Protein AF-A0A2S9FLX2-F1 (afdb_monomer_lite)

Sequence (150 aa):
NDPAHLLLHIATAIVRLTDVDDDLLRYLAGPGRDPLTHLLPAVAQLLDTCGPLVLVIDDVHKLSEPVAVGTLLALLEAAPAPTTLALLGRFVLPLELARRRLVGTVVELGPDALRLSAEEAAAALELVSGHRDESTRAAVIDLCEGWAAG

Structure (mmCIF, N/CA/C/O backbone):
data_AF-A0A2S9FLX2-F1
#
_entry.id   AF-A0A2S9FLX2-F1
#
loop_
_atom_site.group_PDB
_atom_site.id
_atom_site.type_symbol
_atom_site.label_atom_id
_atom_site.label_alt_id
_atom_site.label_comp_id
_atom_site.label_asym_id
_atom_site.label_entity_id
_atom_site.label_seq_id
_atom_site.pdbx_PDB_ins_code
_atom_site.Cartn_x
_atom_site.Cartn_y
_atom_site.Cartn_z
_atom_site.occupancy
_atom_site.B_iso_or_equiv
_atom_site.auth_seq_id
_atom_site.auth_comp_id
_atom_site.auth_asym_id
_atom_site.auth_atom_id
_atom_site.pdbx_PDB_model_num
ATOM 1 N N . ASN A 1 1 ? 14.982 -3.330 -0.273 1.00 88.69 1 ASN A N 1
ATOM 2 C CA . ASN A 1 1 ? 16.222 -2.542 -0.444 1.00 88.69 1 ASN A CA 1
ATOM 3 C C . ASN A 1 1 ? 16.901 -2.758 -1.779 1.00 88.69 1 ASN A C 1
ATOM 5 O O . ASN A 1 1 ? 17.508 -1.818 -2.260 1.00 88.69 1 ASN A O 1
ATOM 9 N N . ASP A 1 2 ? 16.769 -3.923 -2.410 1.00 92.44 2 ASP A N 1
ATOM 10 C CA . ASP A 1 2 ? 17.145 -4.072 -3.816 1.00 92.44 2 ASP A CA 1
ATOM 11 C C . ASP A 1 2 ? 15.941 -3.713 -4.727 1.00 92.44 2 ASP A C 1
ATOM 13 O O . ASP A 1 2 ? 14.837 -4.223 -4.489 1.00 92.44 2 ASP A O 1
ATOM 17 N N . PRO A 1 3 ? 16.106 -2.816 -5.718 1.00 92.50 3 PRO A N 1
ATOM 18 C CA . PRO A 1 3 ? 15.031 -2.388 -6.617 1.00 92.50 3 PRO A CA 1
ATOM 19 C C . PRO A 1 3 ? 14.535 -3.498 -7.559 1.00 92.50 3 PRO A C 1
ATOM 21 O O . PRO A 1 3 ? 13.335 -3.569 -7.830 1.00 92.50 3 PRO A O 1
ATOM 24 N N . ALA A 1 4 ? 15.414 -4.390 -8.027 1.00 92.75 4 ALA A N 1
ATOM 25 C CA . ALA A 1 4 ? 15.023 -5.521 -8.863 1.00 92.75 4 ALA A CA 1
ATOM 26 C C . ALA A 1 4 ? 14.188 -6.518 -8.058 1.00 92.75 4 ALA A C 1
ATOM 28 O O . ALA A 1 4 ? 13.123 -6.941 -8.507 1.00 92.75 4 ALA A O 1
ATOM 29 N N . HIS A 1 5 ? 14.622 -6.839 -6.836 1.00 92.62 5 HIS A N 1
ATOM 30 C CA . HIS A 1 5 ? 13.864 -7.721 -5.946 1.00 92.62 5 HIS A CA 1
ATOM 31 C C . HIS A 1 5 ? 12.483 -7.158 -5.610 1.00 92.62 5 HIS A C 1
ATOM 33 O O . HIS A 1 5 ? 11.526 -7.930 -5.558 1.00 92.62 5 HIS A O 1
ATOM 39 N N . LEU A 1 6 ? 12.372 -5.843 -5.387 1.00 93.62 6 LEU A N 1
ATOM 40 C CA . LEU A 1 6 ? 11.089 -5.183 -5.136 1.00 93.62 6 LEU A CA 1
ATOM 41 C C . LEU A 1 6 ? 10.126 -5.387 -6.314 1.00 93.62 6 LEU A C 1
ATOM 43 O O . LEU A 1 6 ? 9.016 -5.883 -6.124 1.00 93.62 6 LEU A O 1
ATOM 47 N N . LEU A 1 7 ? 10.561 -5.051 -7.531 1.00 94.69 7 LEU A N 1
ATOM 48 C CA . LEU A 1 7 ? 9.725 -5.162 -8.729 1.00 94.69 7 LEU A CA 1
ATOM 49 C C . LEU A 1 7 ? 9.391 -6.617 -9.074 1.00 94.69 7 LEU A C 1
ATOM 51 O O . LEU A 1 7 ? 8.256 -6.906 -9.443 1.00 94.69 7 LEU A O 1
ATOM 55 N N . LEU A 1 8 ? 10.333 -7.548 -8.896 1.00 92.75 8 LEU A N 1
ATOM 56 C CA . LEU A 1 8 ? 10.090 -8.976 -9.115 1.00 92.75 8 LEU A CA 1
ATOM 57 C C . LEU A 1 8 ? 9.097 -9.564 -8.108 1.00 92.75 8 LEU A C 1
ATOM 59 O O . LEU A 1 8 ? 8.270 -10.389 -8.494 1.00 92.75 8 LEU A O 1
ATOM 63 N N . HIS A 1 9 ? 9.129 -9.135 -6.841 1.00 92.38 9 HIS A N 1
ATOM 64 C CA . HIS A 1 9 ? 8.121 -9.553 -5.859 1.00 92.38 9 HIS A CA 1
ATOM 65 C C . HIS A 1 9 ? 6.724 -9.088 -6.265 1.00 92.38 9 HIS A C 1
ATOM 67 O O . HIS A 1 9 ? 5.777 -9.872 -6.213 1.00 92.38 9 HIS A O 1
ATOM 73 N N . ILE A 1 10 ? 6.607 -7.840 -6.721 1.00 92.88 10 ILE A N 1
ATOM 74 C CA . ILE A 1 10 ? 5.340 -7.285 -7.201 1.00 92.88 10 ILE A CA 1
ATOM 75 C C . ILE A 1 10 ? 4.863 -8.043 -8.447 1.00 92.88 10 ILE A C 1
ATOM 77 O O . ILE A 1 10 ? 3.733 -8.522 -8.463 1.00 92.88 10 ILE A O 1
ATOM 81 N N . ALA A 1 11 ? 5.730 -8.244 -9.446 1.00 92.00 11 ALA A N 1
ATOM 82 C CA . ALA A 1 11 ? 5.406 -9.026 -10.641 1.00 92.00 11 ALA A CA 1
ATOM 83 C C . ALA A 1 11 ? 4.920 -10.439 -10.285 1.00 92.00 11 ALA A C 1
ATOM 85 O O . ALA A 1 11 ? 3.905 -10.897 -10.801 1.00 92.00 11 ALA A O 1
ATOM 86 N N . THR A 1 12 ? 5.609 -11.111 -9.358 1.00 90.50 12 THR A N 1
ATOM 87 C CA . THR A 1 12 ? 5.251 -12.464 -8.906 1.00 90.50 12 THR A CA 1
ATOM 88 C C . THR A 1 12 ? 3.873 -12.495 -8.249 1.00 90.50 12 THR A C 1
ATOM 90 O O . THR A 1 12 ? 3.096 -13.417 -8.492 1.00 90.50 12 THR A O 1
ATOM 93 N N . ALA A 1 13 ? 3.551 -11.494 -7.424 1.00 90.81 13 ALA A N 1
ATOM 94 C CA . ALA A 1 13 ? 2.235 -11.384 -6.801 1.00 90.81 13 ALA A CA 1
ATOM 95 C C . ALA A 1 13 ? 1.128 -11.174 -7.846 1.00 90.81 13 ALA A C 1
ATOM 97 O O . ALA A 1 13 ? 0.069 -11.785 -7.743 1.00 90.81 13 ALA A O 1
ATOM 98 N N . ILE A 1 14 ? 1.395 -10.362 -8.870 1.00 89.69 14 ILE A N 1
ATOM 99 C CA . ILE A 1 14 ? 0.444 -10.056 -9.941 1.00 89.69 14 ILE A CA 1
ATOM 100 C C . ILE A 1 14 ? 0.192 -11.266 -10.855 1.00 89.69 14 ILE A C 1
ATOM 102 O O . ILE A 1 14 ? -0.954 -11.583 -11.172 1.00 89.69 14 ILE A O 1
ATOM 106 N N . VAL A 1 15 ? 1.249 -11.973 -11.261 1.00 88.25 15 VAL A N 1
ATOM 107 C CA . VAL A 1 15 ? 1.140 -13.145 -12.148 1.00 88.25 15 VAL A CA 1
ATOM 108 C C . VAL A 1 15 ? 0.307 -14.254 -11.503 1.00 88.25 15 VAL A C 1
ATOM 110 O O . VAL A 1 15 ? -0.529 -14.862 -12.166 1.00 88.25 15 VAL A O 1
ATOM 113 N N . ARG A 1 16 ? 0.420 -14.435 -10.179 1.00 84.88 16 ARG A N 1
ATOM 114 C CA . ARG A 1 16 ? -0.425 -15.372 -9.415 1.00 84.88 16 ARG A CA 1
ATOM 115 C C . ARG A 1 16 ? -1.925 -15.066 -9.481 1.00 84.88 16 ARG A C 1
ATOM 117 O O . ARG A 1 16 ? -2.717 -15.938 -9.142 1.00 84.88 16 ARG A O 1
ATOM 124 N N . LEU A 1 17 ? -2.312 -13.852 -9.870 1.00 83.88 17 LEU A N 1
ATOM 125 C CA . LEU A 1 17 ? -3.711 -13.441 -9.997 1.00 83.88 17 LEU A CA 1
ATOM 126 C C . LEU A 1 17 ? -4.255 -13.584 -11.423 1.00 83.88 17 LEU A C 1
ATOM 128 O O . LEU A 1 17 ? -5.471 -13.583 -11.589 1.00 83.88 17 LEU A O 1
ATOM 132 N N . THR A 1 18 ? -3.394 -13.665 -12.442 1.00 72.25 18 THR A N 1
ATOM 133 C CA . THR A 1 18 ? -3.803 -13.431 -13.839 1.00 72.25 18 THR A CA 1
ATOM 134 C C . THR A 1 18 ? -3.689 -14.617 -14.783 1.00 72.25 18 THR A C 1
ATOM 136 O O . THR A 1 18 ? -3.960 -14.453 -15.968 1.00 72.25 18 THR A O 1
ATOM 139 N N . ASP A 1 19 ? -3.337 -15.807 -14.291 1.00 69.19 19 ASP A N 1
ATOM 140 C CA . ASP A 1 19 ? -3.097 -16.999 -15.132 1.00 69.19 19 ASP A CA 1
ATOM 141 C C . ASP A 1 19 ? -2.086 -16.717 -16.273 1.00 69.19 19 ASP A C 1
ATOM 143 O O . ASP A 1 19 ? -2.054 -17.388 -17.303 1.00 69.19 19 ASP A O 1
ATOM 147 N N . VAL A 1 20 ? -1.268 -15.669 -16.096 1.00 70.00 20 VAL A N 1
ATOM 148 C CA . VAL A 1 20 ? -0.209 -15.253 -17.017 1.00 70.00 20 VAL A CA 1
ATOM 149 C C . VAL A 1 20 ? 0.949 -16.234 -16.896 1.00 70.00 20 VAL A C 1
ATOM 151 O O . VAL A 1 20 ? 1.283 -16.692 -15.808 1.00 70.00 20 VAL A O 1
ATOM 154 N N . ASP A 1 21 ? 1.570 -16.534 -18.033 1.00 67.38 21 ASP A N 1
ATOM 155 C CA . ASP A 1 21 ? 2.614 -17.545 -18.153 1.00 67.38 21 ASP A CA 1
ATOM 156 C C . ASP A 1 21 ? 3.845 -17.250 -17.266 1.00 67.38 21 ASP A C 1
ATOM 158 O O . ASP A 1 21 ? 4.408 -16.146 -17.282 1.00 67.38 21 ASP A O 1
ATOM 162 N N . ASP A 1 22 ? 4.316 -18.275 -16.550 1.00 73.06 22 ASP A N 1
ATOM 163 C CA . ASP A 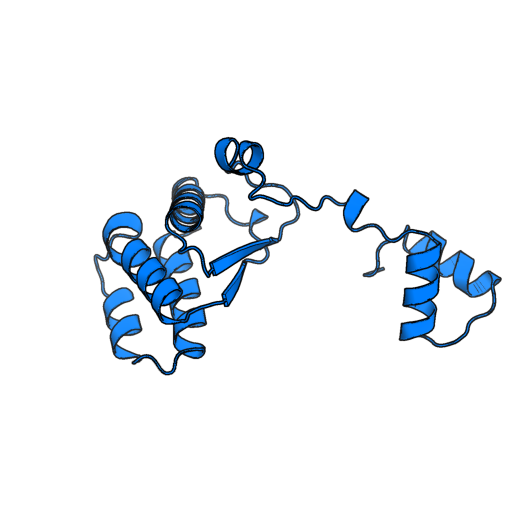1 22 ? 5.557 -18.276 -15.762 1.00 73.06 22 ASP A CA 1
ATOM 164 C C . ASP A 1 22 ? 6.798 -17.913 -16.609 1.00 73.06 22 ASP A C 1
ATOM 166 O O . ASP A 1 22 ? 7.837 -17.508 -16.069 1.00 73.06 22 ASP A O 1
ATOM 170 N N . ASP A 1 23 ? 6.710 -18.040 -17.941 1.00 78.38 23 ASP A N 1
ATOM 171 C CA . ASP A 1 23 ? 7.715 -17.562 -18.901 1.00 78.38 23 ASP A CA 1
ATOM 172 C C . ASP A 1 23 ? 8.072 -16.079 -18.704 1.00 78.38 23 ASP A C 1
ATOM 174 O O . ASP A 1 23 ? 9.255 -15.715 -18.758 1.00 78.38 23 ASP A O 1
ATOM 178 N N . LEU A 1 24 ? 7.085 -15.223 -18.418 1.00 77.81 24 LEU A N 1
ATOM 179 C CA . LEU A 1 24 ? 7.314 -13.792 -18.213 1.00 77.81 24 LEU A CA 1
ATOM 180 C C . LEU A 1 24 ? 8.155 -13.538 -16.957 1.00 77.81 24 LEU A C 1
ATOM 182 O O . LEU A 1 24 ? 9.116 -12.769 -17.000 1.00 77.81 24 LEU A O 1
ATOM 186 N N . LEU A 1 25 ? 7.847 -14.216 -15.848 1.00 80.50 25 LEU A N 1
ATOM 187 C CA . LEU A 1 25 ? 8.619 -14.079 -14.609 1.00 80.50 25 LEU A CA 1
ATOM 188 C C . LEU A 1 25 ? 10.059 -14.554 -14.793 1.00 80.50 25 LEU A C 1
ATOM 190 O O . LEU A 1 25 ? 10.988 -13.880 -14.345 1.00 80.50 25 LEU A O 1
ATOM 194 N N . ARG A 1 26 ? 10.268 -15.671 -15.501 1.00 82.56 26 ARG A N 1
ATOM 195 C CA . ARG A 1 26 ? 11.618 -16.161 -15.822 1.00 82.56 26 ARG A CA 1
ATOM 196 C C . ARG A 1 26 ? 12.392 -15.187 -16.704 1.00 82.56 26 ARG A C 1
ATOM 198 O O . ARG A 1 26 ? 13.584 -14.987 -16.479 1.00 82.56 26 ARG A O 1
ATOM 205 N N . TYR A 1 27 ? 11.729 -14.555 -17.669 1.00 81.56 27 TYR A N 1
ATOM 206 C CA . TYR A 1 27 ? 12.343 -13.521 -18.502 1.00 81.56 27 TYR A CA 1
ATOM 207 C C . TYR A 1 27 ? 12.765 -12.287 -17.687 1.00 81.56 27 TYR A C 1
ATOM 209 O O . TYR A 1 27 ? 13.875 -11.769 -17.875 1.00 81.56 27 TYR A O 1
ATOM 217 N N . LEU A 1 28 ? 11.900 -11.831 -16.776 1.00 83.06 28 LEU A N 1
ATOM 218 C CA . LEU A 1 28 ? 12.158 -10.677 -15.912 1.00 83.06 28 LEU A CA 1
ATOM 219 C C . LEU A 1 28 ? 13.246 -10.966 -14.873 1.00 83.06 28 LEU A C 1
ATOM 221 O O . LEU A 1 28 ? 14.074 -10.103 -14.604 1.00 83.06 28 LEU A O 1
ATOM 225 N N . ALA A 1 29 ? 13.304 -12.186 -14.340 1.00 84.38 29 ALA A N 1
ATOM 226 C CA . ALA A 1 29 ? 14.352 -12.615 -13.413 1.00 84.38 29 ALA A CA 1
ATOM 227 C C . ALA A 1 29 ? 15.712 -12.882 -14.096 1.00 84.38 29 ALA A C 1
ATOM 229 O O . ALA A 1 29 ? 16.682 -13.240 -13.427 1.00 84.38 29 ALA A O 1
ATOM 230 N N . GLY A 1 30 ? 15.796 -12.737 -15.424 1.00 84.19 30 GLY A N 1
ATOM 231 C CA . GLY A 1 30 ? 17.026 -12.940 -16.181 1.00 84.19 30 GLY A CA 1
ATOM 232 C C . GLY A 1 30 ? 18.148 -11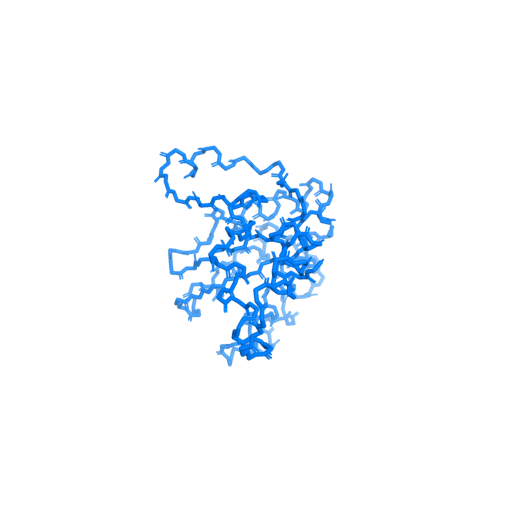.961 -15.791 1.00 84.19 30 GLY A C 1
ATOM 233 O O . GLY A 1 30 ? 17.886 -10.834 -15.368 1.00 84.19 30 GLY A O 1
ATOM 234 N N . PRO A 1 31 ? 19.4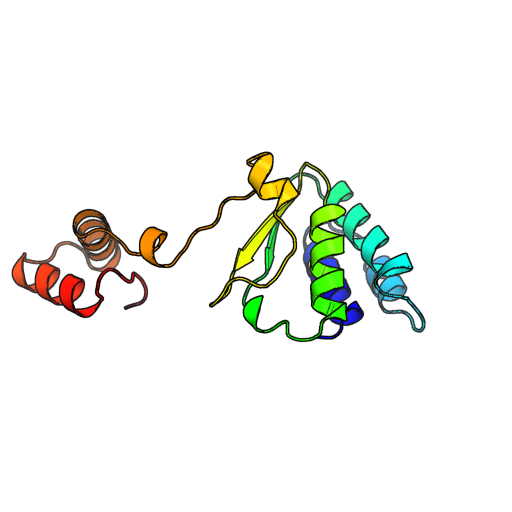23 -12.354 -15.956 1.00 81.38 31 PRO A N 1
ATOM 235 C CA . PRO A 1 31 ? 20.559 -11.504 -15.609 1.00 81.38 31 PRO A CA 1
ATOM 236 C C . PRO A 1 31 ? 20.621 -10.240 -16.479 1.00 81.38 31 PRO A C 1
ATOM 238 O O . PRO A 1 31 ? 20.280 -10.261 -17.662 1.00 81.38 31 PRO A O 1
ATOM 241 N N . GLY A 1 32 ? 21.107 -9.139 -15.897 1.00 82.38 32 GLY A N 1
ATOM 242 C CA . GLY A 1 32 ? 21.331 -7.873 -16.610 1.00 82.38 32 GLY A CA 1
ATOM 243 C C . GLY A 1 32 ? 20.071 -7.038 -16.866 1.00 82.38 32 GLY A C 1
ATOM 244 O O . GLY A 1 32 ? 20.125 -6.079 -17.635 1.00 82.38 32 GLY A O 1
ATOM 245 N N . ARG A 1 33 ? 18.937 -7.379 -16.243 1.00 83.38 33 ARG A N 1
ATOM 246 C CA . ARG A 1 33 ? 17.707 -6.582 -16.318 1.00 83.38 33 ARG A CA 1
ATOM 247 C C . ARG A 1 33 ? 17.802 -5.387 -15.382 1.00 83.38 33 ARG A C 1
ATOM 249 O O . ARG A 1 33 ? 17.751 -5.528 -14.165 1.00 83.38 33 ARG A O 1
ATOM 256 N N . ASP A 1 34 ? 17.937 -4.207 -15.969 1.00 90.00 34 ASP A N 1
ATOM 257 C CA . ASP A 1 34 ? 17.899 -2.967 -15.205 1.00 90.00 34 ASP A CA 1
ATOM 258 C C . ASP A 1 34 ? 16.482 -2.723 -14.626 1.00 90.00 34 ASP A C 1
ATOM 260 O O . ASP A 1 34 ? 15.490 -2.842 -15.362 1.00 90.00 34 ASP A O 1
ATOM 264 N N . PRO A 1 35 ? 16.363 -2.389 -13.325 1.00 89.75 35 PRO A N 1
ATOM 265 C CA . PRO A 1 35 ? 15.074 -2.239 -12.657 1.00 89.75 35 PRO A CA 1
ATOM 266 C C . PRO A 1 35 ? 14.159 -1.190 -13.287 1.00 89.75 35 PRO A C 1
ATOM 268 O O . PRO A 1 35 ? 12.968 -1.438 -13.452 1.00 89.75 35 PRO A O 1
ATOM 271 N N . LEU A 1 36 ? 14.694 -0.026 -13.656 1.00 89.56 36 LEU A N 1
ATOM 272 C CA . LEU A 1 36 ? 13.875 1.104 -14.099 1.00 89.56 36 LEU A CA 1
ATOM 273 C C . LEU A 1 36 ? 13.520 1.019 -15.581 1.00 89.56 36 LEU A C 1
ATOM 275 O O . LEU A 1 36 ? 12.430 1.419 -15.977 1.00 89.56 36 LEU A O 1
ATOM 279 N N . THR A 1 37 ? 14.426 0.501 -16.406 1.00 89.94 37 THR A N 1
ATOM 280 C CA . THR A 1 37 ? 14.243 0.475 -17.866 1.00 89.94 37 THR A CA 1
ATOM 281 C C . THR A 1 37 ? 13.592 -0.803 -18.380 1.00 89.94 37 THR A C 1
ATOM 283 O O . THR A 1 37 ? 12.960 -0.765 -19.433 1.00 89.94 37 THR A O 1
ATOM 286 N N . HIS A 1 38 ? 13.705 -1.921 -17.654 1.00 90.00 38 HIS A N 1
ATOM 287 C CA . HIS A 1 38 ? 13.136 -3.203 -18.085 1.00 90.00 38 HIS A CA 1
ATOM 288 C C . HIS A 1 38 ? 12.050 -3.718 -17.143 1.00 90.00 38 HIS A C 1
ATOM 290 O O . HIS A 1 38 ? 10.961 -4.060 -17.602 1.00 90.00 38 HIS A O 1
ATOM 296 N N . LEU A 1 39 ? 12.325 -3.784 -15.836 1.00 92.44 39 LEU A N 1
ATOM 297 C CA . LEU A 1 39 ? 11.390 -4.407 -14.892 1.00 92.44 39 LEU A CA 1
ATOM 298 C C . LEU A 1 39 ? 10.175 -3.519 -14.623 1.00 92.44 39 LEU A C 1
ATOM 300 O O . LEU A 1 39 ? 9.048 -4.004 -14.643 1.00 92.44 39 LEU A O 1
ATOM 304 N N . LEU A 1 40 ? 10.392 -2.223 -14.409 1.00 94.56 40 LEU A N 1
ATOM 305 C CA . LEU A 1 40 ? 9.329 -1.276 -14.090 1.00 94.56 40 LEU A CA 1
ATOM 306 C C . LEU A 1 40 ? 8.266 -1.191 -15.206 1.00 94.56 40 LEU A C 1
ATOM 308 O O . LEU A 1 40 ? 7.089 -1.346 -14.878 1.00 94.56 40 LEU A O 1
ATOM 312 N N . PRO A 1 41 ? 8.614 -1.030 -16.503 1.00 92.94 41 PRO A N 1
ATOM 313 C CA . PRO A 1 41 ? 7.616 -1.036 -17.574 1.00 92.94 41 PRO A CA 1
ATOM 314 C C . PRO A 1 41 ? 6.843 -2.353 -17.666 1.00 92.94 41 PRO A C 1
ATOM 316 O O . PRO A 1 41 ? 5.635 -2.336 -17.889 1.00 92.94 41 PRO A O 1
ATOM 319 N N . ALA A 1 42 ? 7.512 -3.491 -17.453 1.00 91.00 42 ALA A N 1
ATOM 320 C CA . ALA A 1 42 ? 6.854 -4.793 -17.473 1.00 91.00 42 ALA A CA 1
ATOM 321 C C . ALA A 1 42 ? 5.859 -4.952 -16.313 1.00 91.00 42 ALA A C 1
ATOM 323 O O . ALA A 1 42 ? 4.750 -5.438 -16.518 1.00 91.00 42 ALA A O 1
ATOM 324 N N . VAL A 1 43 ? 6.217 -4.494 -15.108 1.00 92.69 43 VAL A N 1
ATOM 325 C CA . VAL A 1 43 ? 5.297 -4.467 -13.960 1.00 92.69 43 VAL A CA 1
ATOM 326 C C . VAL A 1 43 ? 4.113 -3.539 -14.231 1.00 92.69 43 VAL A C 1
ATOM 328 O O . VAL A 1 43 ? 2.978 -3.928 -13.976 1.00 92.69 43 VAL A O 1
ATOM 331 N N . ALA A 1 44 ? 4.343 -2.344 -14.779 1.00 92.88 44 ALA A N 1
ATOM 332 C CA . ALA A 1 44 ? 3.264 -1.420 -15.129 1.00 92.88 44 ALA A CA 1
ATOM 333 C C . ALA A 1 44 ? 2.304 -2.024 -16.171 1.00 92.88 44 ALA A C 1
ATOM 335 O O . ALA A 1 44 ? 1.089 -1.912 -16.028 1.00 92.88 44 ALA A O 1
ATOM 336 N N . GLN A 1 45 ? 2.835 -2.730 -17.173 1.00 90.56 45 GLN A N 1
ATOM 337 C CA . GLN A 1 45 ? 2.026 -3.435 -18.167 1.00 90.56 45 GLN A CA 1
ATOM 338 C C . GLN A 1 45 ? 1.237 -4.604 -17.561 1.00 90.56 45 GLN A C 1
ATOM 340 O O . GLN A 1 45 ? 0.078 -4.818 -17.924 1.00 90.56 45 GLN A O 1
ATOM 345 N N . LEU A 1 46 ? 1.838 -5.349 -16.628 1.00 90.12 46 LEU A N 1
ATOM 346 C CA . LEU A 1 46 ? 1.137 -6.394 -15.884 1.00 90.12 46 LEU A CA 1
ATOM 347 C C . LEU A 1 46 ? -0.039 -5.803 -15.104 1.00 90.12 46 LEU A C 1
ATOM 349 O O . LEU A 1 46 ? -1.152 -6.302 -15.236 1.00 90.12 46 LEU A O 1
ATOM 353 N N . LEU A 1 47 ? 0.189 -4.715 -14.362 1.00 91.31 47 LEU A N 1
ATOM 354 C CA . LEU A 1 47 ? -0.859 -4.001 -13.626 1.00 91.31 47 LEU A CA 1
ATOM 355 C C . LEU A 1 47 ? -2.009 -3.558 -14.543 1.00 91.31 47 LEU A C 1
ATOM 357 O O . LEU A 1 47 ? -3.171 -3.691 -14.173 1.00 91.31 47 LEU A O 1
ATOM 361 N N . ASP A 1 48 ? -1.694 -3.072 -15.744 1.00 90.31 48 ASP A N 1
ATOM 362 C CA . ASP A 1 48 ? -2.700 -2.624 -16.714 1.00 90.31 48 ASP A CA 1
ATOM 363 C C . ASP A 1 48 ? -3.526 -3.802 -17.257 1.00 90.31 48 ASP A C 1
ATOM 365 O O . ASP A 1 48 ? -4.751 -3.736 -17.344 1.00 90.31 48 ASP A O 1
ATOM 369 N N . THR A 1 49 ? -2.861 -4.928 -17.532 1.00 88.62 49 THR A N 1
ATOM 370 C CA . THR A 1 49 ? -3.493 -6.143 -18.076 1.00 88.62 49 THR A CA 1
ATOM 371 C C . THR A 1 49 ? -4.401 -6.840 -17.059 1.00 88.62 49 THR A C 1
ATOM 373 O O . THR A 1 49 ? -5.416 -7.422 -17.437 1.00 88.62 49 THR A O 1
ATOM 376 N N . CYS A 1 50 ? -4.071 -6.769 -15.767 1.00 86.69 50 CYS A N 1
ATOM 377 C CA . CYS A 1 50 ? -4.892 -7.341 -14.693 1.00 86.69 50 CYS A CA 1
ATOM 378 C C . CYS A 1 50 ? -6.273 -6.693 -14.568 1.00 86.69 50 CYS A C 1
ATOM 380 O O . CYS A 1 50 ? -7.189 -7.305 -14.019 1.00 86.69 50 CYS A O 1
ATOM 382 N N . GLY A 1 51 ? -6.418 -5.451 -15.034 1.00 83.75 51 GLY A N 1
ATOM 383 C CA . GLY A 1 51 ? -7.599 -4.641 -14.779 1.00 83.75 51 GLY A CA 1
ATOM 384 C C . GLY A 1 51 ? -7.619 -4.056 -13.358 1.00 83.75 51 GLY A C 1
ATOM 385 O O . GLY A 1 51 ? -6.567 -3.841 -12.756 1.00 83.75 51 GLY A O 1
ATOM 386 N N . PRO A 1 52 ? -8.808 -3.727 -12.818 1.00 91.19 52 PRO A N 1
ATOM 387 C CA . PRO A 1 52 ? -8.932 -3.077 -11.515 1.00 91.19 52 PRO A CA 1
ATOM 388 C C . PRO A 1 52 ? -8.347 -3.911 -10.377 1.00 91.19 52 PRO A C 1
ATOM 390 O O . PRO A 1 52 ? -8.824 -5.011 -10.101 1.00 91.19 52 PRO A O 1
ATOM 393 N N . LEU A 1 53 ? -7.340 -3.369 -9.689 1.00 92.12 53 LEU A N 1
ATOM 394 C CA . LEU A 1 53 ? -6.658 -4.068 -8.600 1.00 92.12 53 LEU A CA 1
ATOM 395 C C . LEU A 1 53 ? -6.204 -3.113 -7.497 1.00 92.12 53 LEU A C 1
ATOM 397 O O . LEU A 1 53 ? -5.942 -1.932 -7.733 1.00 92.12 53 LEU A O 1
ATOM 401 N N . VAL A 1 54 ? -6.068 -3.654 -6.287 1.00 94.19 54 VAL A N 1
ATOM 402 C CA . VAL A 1 54 ? -5.453 -2.959 -5.153 1.00 94.19 54 VAL A CA 1
ATOM 403 C C . VAL A 1 54 ? -4.131 -3.640 -4.823 1.00 94.19 54 VAL A C 1
ATOM 405 O O . VAL A 1 54 ? -4.117 -4.787 -4.381 1.00 94.19 54 VAL A O 1
ATOM 408 N N . LEU A 1 55 ? -3.018 -2.936 -5.031 1.00 94.38 55 LEU A N 1
ATOM 409 C CA . LEU A 1 55 ? -1.692 -3.401 -4.639 1.00 94.38 55 LEU A CA 1
ATOM 410 C C . LEU A 1 55 ? -1.355 -2.824 -3.265 1.00 94.38 55 LEU A C 1
ATOM 412 O O . LEU A 1 55 ? -1.087 -1.628 -3.126 1.00 94.38 55 LEU A O 1
ATOM 416 N N . VAL A 1 56 ? -1.369 -3.694 -2.259 1.00 95.25 56 VAL A N 1
ATOM 417 C CA . VAL A 1 56 ? -0.977 -3.360 -0.889 1.00 95.25 56 VAL A CA 1
ATOM 418 C C . VAL A 1 56 ? 0.493 -3.707 -0.697 1.00 95.25 56 VAL A C 1
ATOM 420 O O . VAL A 1 56 ? 0.895 -4.854 -0.889 1.00 95.25 56 VAL A O 1
ATOM 423 N N . ILE A 1 57 ? 1.292 -2.719 -0.307 1.00 94.44 57 ILE A N 1
ATOM 424 C CA . ILE A 1 57 ? 2.690 -2.913 0.070 1.00 94.44 57 ILE A CA 1
ATOM 425 C C . ILE A 1 57 ? 2.788 -2.663 1.566 1.00 94.44 57 ILE A C 1
ATOM 427 O O . ILE A 1 57 ? 2.615 -1.533 2.025 1.00 94.44 57 ILE A O 1
ATOM 431 N N . ASP A 1 58 ? 3.043 -3.732 2.310 1.00 93.62 58 ASP A N 1
ATOM 432 C CA . ASP A 1 58 ? 3.225 -3.668 3.753 1.00 93.62 58 ASP A CA 1
ATOM 433 C C . ASP A 1 58 ? 4.684 -3.400 4.135 1.00 93.62 58 ASP A C 1
ATOM 435 O O . ASP A 1 58 ? 5.609 -3.629 3.349 1.00 93.62 58 ASP A O 1
ATOM 439 N N . ASP A 1 59 ? 4.887 -2.895 5.349 1.00 93.50 59 ASP A N 1
ATOM 440 C CA . ASP A 1 59 ? 6.194 -2.584 5.917 1.00 93.50 59 ASP A CA 1
ATOM 441 C C . ASP A 1 59 ? 7.068 -1.648 5.051 1.00 93.50 59 ASP A C 1
ATOM 443 O O . ASP A 1 59 ? 8.300 -1.737 5.076 1.00 93.50 59 ASP A O 1
ATOM 447 N N . VAL A 1 60 ? 6.479 -0.687 4.323 1.00 93.44 60 VAL A N 1
ATOM 448 C CA . VAL A 1 60 ? 7.241 0.187 3.399 1.00 93.44 60 VAL A CA 1
ATOM 449 C C . VAL A 1 60 ? 8.355 0.964 4.097 1.00 93.44 60 VAL A C 1
ATOM 451 O O . VAL A 1 60 ? 9.396 1.233 3.513 1.00 93.44 60 VAL A O 1
ATOM 454 N N . HIS A 1 61 ? 8.179 1.251 5.383 1.00 92.19 61 HIS A N 1
ATOM 455 C CA . HIS A 1 61 ? 9.164 1.889 6.248 1.00 92.19 61 HIS A CA 1
ATOM 456 C C . HIS A 1 61 ? 10.500 1.118 6.368 1.00 92.19 61 HIS A C 1
ATOM 458 O O . HIS A 1 61 ? 11.506 1.697 6.771 1.00 92.19 61 HIS A O 1
ATOM 464 N N . LYS A 1 62 ? 10.548 -0.172 6.000 1.00 93.06 62 LYS A N 1
ATOM 465 C CA . LYS A 1 62 ? 11.794 -0.959 5.913 1.00 93.06 62 LYS A CA 1
ATOM 466 C C . LYS A 1 62 ? 12.626 -0.636 4.666 1.00 93.06 62 LYS A C 1
ATOM 468 O O . LYS A 1 62 ? 13.778 -1.059 4.578 1.00 93.06 62 LYS A O 1
ATOM 473 N N . LEU A 1 63 ? 12.057 0.078 3.694 1.00 92.56 63 LEU A N 1
ATOM 474 C CA . LEU A 1 63 ? 12.749 0.513 2.488 1.00 92.56 63 LEU A CA 1
ATOM 475 C C . LEU A 1 63 ? 13.652 1.709 2.813 1.00 92.56 63 LEU A C 1
ATOM 477 O O . LEU A 1 63 ? 13.177 2.832 2.954 1.00 92.56 63 LEU A O 1
ATOM 481 N N . SER A 1 64 ? 14.954 1.463 2.943 1.00 91.25 64 SER A N 1
ATOM 482 C CA . SER A 1 64 ? 15.928 2.486 3.354 1.00 91.25 64 SER A CA 1
ATOM 483 C C . SER A 1 64 ? 16.851 2.946 2.228 1.00 91.25 64 SER A C 1
ATOM 485 O O . SER A 1 64 ? 17.400 4.041 2.296 1.00 91.25 64 SER A O 1
ATOM 487 N N . GLU A 1 65 ? 17.036 2.120 1.196 1.00 93.62 65 GLU A N 1
ATOM 488 C CA . GLU A 1 65 ? 17.943 2.433 0.089 1.00 93.62 65 GLU A CA 1
ATOM 489 C C . GLU A 1 65 ? 17.316 3.448 -0.879 1.00 93.62 65 GLU A C 1
ATOM 491 O O . GLU A 1 65 ? 16.253 3.155 -1.442 1.00 93.62 65 GLU A O 1
ATOM 496 N N . PRO A 1 66 ? 17.967 4.598 -1.156 1.00 91.56 66 PRO A N 1
ATOM 497 C CA . PRO A 1 66 ? 17.406 5.649 -2.009 1.00 91.56 66 PRO A CA 1
ATOM 498 C C . PRO A 1 66 ? 16.996 5.165 -3.401 1.00 91.56 66 PRO A C 1
ATOM 500 O O . PRO A 1 66 ? 15.958 5.570 -3.915 1.00 91.56 66 PRO A O 1
ATOM 503 N N . VAL A 1 67 ? 17.769 4.252 -3.998 1.00 91.88 67 VAL A N 1
ATOM 504 C CA . VAL A 1 67 ? 17.462 3.684 -5.322 1.00 91.88 67 VAL A CA 1
ATOM 505 C C . VAL A 1 67 ? 16.160 2.882 -5.291 1.00 91.88 67 VAL A C 1
ATOM 507 O O . VAL A 1 67 ? 15.350 2.957 -6.215 1.00 91.88 67 VAL A O 1
ATOM 510 N N . ALA A 1 68 ? 15.921 2.133 -4.215 1.00 92.94 68 ALA A N 1
ATOM 511 C CA . ALA A 1 68 ? 14.709 1.342 -4.077 1.00 92.94 68 ALA A CA 1
ATOM 512 C C . ALA A 1 68 ? 1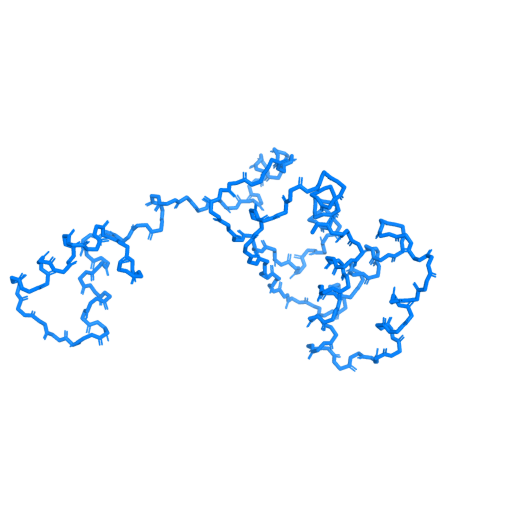3.495 2.220 -3.736 1.00 92.94 68 ALA A C 1
ATOM 514 O O . ALA A 1 68 ? 12.421 1.999 -4.292 1.00 92.94 68 ALA A O 1
ATOM 515 N N . VAL A 1 69 ? 13.673 3.259 -2.909 1.00 93.38 69 VAL A N 1
ATOM 516 C CA . VAL A 1 69 ? 12.640 4.285 -2.659 1.00 93.38 69 VAL A CA 1
ATOM 517 C C . VAL A 1 69 ? 12.270 5.013 -3.956 1.00 93.38 69 VAL A C 1
ATOM 519 O O . VAL A 1 69 ? 11.088 5.157 -4.259 1.00 93.38 69 VAL A O 1
ATOM 522 N N . GLY A 1 70 ? 13.259 5.401 -4.766 1.00 92.94 70 GLY A N 1
ATOM 523 C CA . GLY A 1 70 ? 13.035 6.008 -6.081 1.00 92.94 70 GLY A CA 1
ATOM 524 C C . GLY A 1 70 ? 12.333 5.064 -7.059 1.00 92.94 70 GLY A C 1
ATOM 525 O O . GLY A 1 70 ? 11.457 5.489 -7.804 1.00 92.94 70 GLY A O 1
ATOM 526 N N . THR A 1 71 ? 12.643 3.767 -7.009 1.00 94.12 71 THR A N 1
ATOM 527 C CA . THR A 1 71 ? 11.947 2.745 -7.810 1.00 94.12 71 THR A CA 1
ATOM 528 C C . THR A 1 71 ? 10.483 2.600 -7.393 1.00 94.12 71 THR A C 1
ATOM 530 O O . THR A 1 71 ? 9.610 2.506 -8.254 1.00 94.12 71 THR A O 1
ATOM 533 N N . LEU A 1 72 ? 10.191 2.631 -6.087 1.00 94.44 72 LEU A N 1
ATOM 534 C CA . LEU A 1 72 ? 8.815 2.656 -5.592 1.00 94.44 72 LEU A CA 1
ATOM 535 C C . LEU A 1 72 ? 8.086 3.914 -6.080 1.00 94.44 72 LEU A C 1
ATOM 537 O O . LEU A 1 72 ? 6.975 3.798 -6.584 1.00 94.44 72 LEU A O 1
ATOM 541 N N . LEU A 1 73 ? 8.708 5.094 -5.989 1.00 92.62 73 LEU A N 1
ATOM 542 C CA . LEU A 1 73 ? 8.121 6.335 -6.504 1.00 92.62 73 LEU A CA 1
ATOM 543 C C . LEU A 1 73 ? 7.815 6.237 -8.007 1.00 92.62 73 LEU A C 1
ATOM 545 O O . LEU A 1 73 ? 6.700 6.548 -8.418 1.00 92.62 73 LEU A O 1
ATOM 549 N N . ALA A 1 74 ? 8.757 5.729 -8.802 1.00 93.69 74 ALA A N 1
ATOM 550 C CA . ALA A 1 74 ? 8.564 5.524 -10.235 1.00 93.69 74 ALA A CA 1
ATOM 551 C C . ALA A 1 74 ? 7.408 4.552 -10.530 1.00 93.69 74 ALA A C 1
ATOM 553 O O . ALA A 1 74 ? 6.637 4.775 -11.460 1.00 93.69 74 ALA A O 1
ATOM 554 N N . LEU A 1 75 ? 7.230 3.508 -9.713 1.00 94.06 75 LEU A N 1
ATOM 555 C CA . LEU A 1 75 ? 6.074 2.614 -9.810 1.00 94.06 75 LEU A CA 1
ATOM 556 C C . LEU A 1 75 ? 4.766 3.332 -9.483 1.00 94.06 75 LEU A C 1
ATOM 558 O O . LEU A 1 75 ? 3.790 3.152 -10.205 1.00 94.06 75 LEU A O 1
ATOM 562 N N . LEU A 1 76 ? 4.737 4.157 -8.432 1.00 92.25 76 LEU A N 1
ATOM 563 C CA . LEU A 1 76 ? 3.549 4.945 -8.095 1.00 92.25 76 LEU A CA 1
ATOM 564 C C . LEU A 1 76 ? 3.148 5.852 -9.263 1.00 92.25 76 LEU A C 1
ATOM 566 O O . LEU A 1 76 ? 1.958 5.983 -9.544 1.00 92.25 76 LEU A O 1
ATOM 570 N N . GLU A 1 77 ? 4.124 6.463 -9.937 1.00 90.94 77 GLU A N 1
ATOM 571 C CA . GLU A 1 77 ? 3.913 7.338 -11.094 1.00 90.94 77 GLU A CA 1
ATOM 572 C C . GLU A 1 77 ? 3.478 6.586 -12.354 1.00 90.94 77 GLU A C 1
ATOM 574 O O . GLU A 1 77 ? 2.610 7.082 -13.072 1.00 90.94 77 GLU A O 1
ATOM 579 N N . ALA A 1 78 ? 4.047 5.404 -12.599 1.00 92.62 78 ALA A N 1
ATOM 580 C CA . ALA A 1 78 ? 3.754 4.573 -13.765 1.00 92.62 78 ALA A CA 1
ATOM 581 C C . ALA A 1 78 ? 2.492 3.707 -13.611 1.00 92.62 78 ALA A C 1
ATOM 583 O O . ALA A 1 78 ? 2.039 3.120 -14.593 1.00 92.62 78 ALA A O 1
ATOM 584 N N . ALA A 1 79 ? 1.937 3.596 -12.400 1.00 92.00 79 ALA A N 1
ATOM 585 C CA . ALA A 1 79 ? 0.769 2.765 -12.148 1.00 92.00 79 ALA A CA 1
ATOM 586 C C . ALA A 1 79 ? -0.448 3.234 -12.969 1.00 92.00 79 ALA A C 1
ATOM 588 O O . ALA A 1 79 ? -0.772 4.429 -12.969 1.00 92.00 79 ALA A O 1
ATOM 589 N N . PRO A 1 80 ? -1.142 2.308 -13.650 1.00 92.25 80 PRO A N 1
ATOM 590 C CA . PRO A 1 80 ? -2.271 2.647 -14.502 1.00 92.25 80 PRO A CA 1
ATOM 591 C C . PRO A 1 80 ? -3.488 3.048 -13.655 1.00 92.25 80 PRO A C 1
ATOM 593 O O . PRO A 1 80 ? -3.637 2.630 -12.509 1.00 92.25 80 PRO A O 1
ATOM 596 N N . ALA A 1 81 ? -4.396 3.842 -14.232 1.00 88.56 81 ALA A N 1
ATOM 597 C CA . ALA A 1 81 ? -5.588 4.362 -13.550 1.00 88.56 81 ALA A CA 1
ATOM 598 C C . ALA A 1 81 ? -6.461 3.320 -12.804 1.00 88.56 81 ALA A C 1
ATOM 600 O O . ALA A 1 81 ? -6.953 3.657 -11.727 1.00 88.56 81 ALA A O 1
ATOM 601 N N . PRO A 1 82 ? -6.678 2.083 -13.304 1.00 89.94 82 PRO A N 1
ATOM 602 C CA . PRO A 1 82 ? -7.440 1.069 -12.569 1.00 89.94 82 PRO A CA 1
ATOM 603 C C . PRO A 1 82 ? -6.695 0.473 -11.359 1.00 89.94 82 PRO A C 1
ATOM 605 O O . PRO A 1 82 ? -7.295 -0.277 -10.590 1.00 89.94 82 PRO A O 1
ATOM 608 N N . THR A 1 83 ? -5.411 0.788 -11.159 1.00 93.31 83 THR A N 1
ATOM 609 C CA . THR A 1 83 ? -4.630 0.308 -10.014 1.00 93.31 83 THR A CA 1
ATOM 610 C C . THR A 1 83 ? -4.692 1.294 -8.850 1.00 93.31 83 THR A C 1
ATOM 612 O O . THR A 1 83 ? -4.247 2.437 -8.949 1.00 93.31 83 THR A O 1
ATOM 615 N N . THR A 1 84 ? -5.166 0.820 -7.700 1.00 93.94 84 THR A N 1
ATOM 616 C CA . THR A 1 84 ? -5.028 1.530 -6.424 1.00 93.94 84 THR A CA 1
ATOM 617 C C . THR A 1 84 ? -3.804 1.008 -5.681 1.00 93.94 84 THR A C 1
ATOM 619 O O . THR A 1 84 ? -3.647 -0.196 -5.497 1.00 93.94 84 THR A O 1
ATOM 622 N N . LEU A 1 85 ? -2.937 1.909 -5.232 1.00 93.75 85 LEU A N 1
ATOM 623 C CA . LEU A 1 85 ? -1.746 1.576 -4.451 1.00 93.75 85 LEU A CA 1
ATOM 624 C C . LEU A 1 85 ? -1.970 1.963 -2.992 1.00 93.75 85 LEU A C 1
ATOM 626 O O . LEU A 1 85 ? -2.248 3.127 -2.703 1.00 93.75 85 LEU A O 1
ATOM 630 N N . ALA A 1 86 ? -1.818 1.002 -2.085 1.00 94.88 86 ALA A N 1
ATOM 631 C CA . ALA A 1 86 ? -1.890 1.220 -0.645 1.00 94.88 86 ALA A CA 1
ATOM 632 C C . ALA A 1 86 ? -0.527 0.913 -0.018 1.00 94.88 86 ALA A C 1
ATOM 634 O O . ALA A 1 86 ? -0.013 -0.196 -0.144 1.00 94.88 86 ALA A O 1
ATOM 635 N N . LEU A 1 87 ? 0.067 1.904 0.645 1.00 94.44 87 LEU A N 1
ATOM 636 C CA . LEU A 1 87 ? 1.364 1.775 1.304 1.00 94.44 87 LEU A CA 1
ATOM 637 C C . LEU A 1 87 ? 1.155 1.781 2.817 1.00 94.44 87 LEU A C 1
ATOM 639 O O . LEU A 1 87 ? 0.620 2.750 3.356 1.00 94.44 87 LEU A O 1
ATOM 643 N N . LEU A 1 88 ? 1.590 0.722 3.493 1.00 94.94 88 LEU A N 1
ATOM 644 C CA . LEU A 1 88 ? 1.470 0.575 4.940 1.00 94.94 88 LEU A CA 1
ATOM 645 C C . LEU A 1 88 ? 2.856 0.619 5.576 1.00 94.94 88 LEU A C 1
ATOM 647 O O . LEU A 1 88 ? 3.805 -0.016 5.116 1.00 94.94 88 LEU A O 1
ATOM 651 N N . GLY A 1 89 ? 2.993 1.380 6.654 1.00 93.25 89 GLY A N 1
ATOM 652 C CA . GLY A 1 89 ? 4.250 1.476 7.374 1.00 93.25 89 GLY A CA 1
ATOM 653 C C . GLY A 1 89 ? 4.101 2.173 8.714 1.00 93.25 89 GLY A C 1
ATOM 654 O O . GLY A 1 89 ? 3.064 2.745 9.028 1.00 93.25 89 GLY A O 1
ATOM 655 N N . ARG A 1 90 ? 5.171 2.126 9.510 1.00 90.62 90 ARG A N 1
ATOM 656 C CA . ARG A 1 90 ? 5.222 2.765 10.834 1.00 90.62 90 ARG A CA 1
ATOM 657 C C . ARG A 1 90 ? 5.521 4.261 10.772 1.00 90.62 90 ARG A C 1
ATOM 659 O O . ARG A 1 90 ? 5.281 4.975 11.736 1.00 90.62 90 ARG A O 1
ATOM 666 N N . PHE A 1 91 ? 6.071 4.720 9.655 1.00 87.06 91 PHE A N 1
ATOM 667 C CA . PHE A 1 91 ? 6.327 6.123 9.372 1.00 87.06 91 PHE A CA 1
ATOM 668 C C . PHE A 1 91 ? 6.202 6.373 7.872 1.00 87.06 91 PHE A C 1
ATOM 670 O O . PHE A 1 91 ? 6.321 5.454 7.056 1.00 87.06 91 PHE A O 1
ATOM 677 N N . VAL A 1 92 ? 5.969 7.632 7.518 1.00 82.62 92 VAL A N 1
ATOM 678 C CA . VAL A 1 92 ? 5.843 8.066 6.128 1.00 82.62 92 VAL A CA 1
ATOM 679 C C . VAL A 1 92 ? 7.227 8.067 5.481 1.00 82.62 92 VAL A C 1
ATOM 681 O O . VAL A 1 92 ? 8.143 8.733 5.962 1.00 82.62 92 VAL A O 1
ATOM 684 N N . LEU A 1 93 ? 7.388 7.319 4.387 1.00 83.62 93 LEU A N 1
ATOM 685 C CA . LEU A 1 93 ? 8.587 7.412 3.554 1.00 83.62 93 LEU A CA 1
ATOM 686 C C . LEU A 1 93 ? 8.669 8.808 2.914 1.00 83.62 93 LEU A C 1
ATOM 688 O O . LEU A 1 93 ? 7.628 9.357 2.543 1.00 83.62 93 LEU A O 1
ATOM 692 N N . PRO A 1 94 ? 9.875 9.370 2.709 1.00 80.56 94 PRO A N 1
ATOM 693 C CA . PRO A 1 94 ? 10.066 10.662 2.051 1.00 80.56 94 PRO A CA 1
ATOM 694 C C . PRO A 1 94 ? 9.839 10.549 0.533 1.00 80.56 94 PRO A C 1
ATOM 696 O O . PRO A 1 94 ? 10.742 10.740 -0.274 1.00 80.56 94 PRO A O 1
ATOM 699 N N . LEU A 1 95 ? 8.620 10.190 0.137 1.00 81.62 95 LEU A N 1
ATOM 700 C CA . LEU A 1 95 ? 8.177 10.144 -1.247 1.00 81.62 95 LEU A CA 1
ATOM 701 C C . LEU A 1 95 ? 7.705 11.547 -1.644 1.00 81.62 95 LEU A C 1
ATOM 703 O O . LEU A 1 95 ? 6.893 12.157 -0.939 1.00 81.62 95 LEU A O 1
ATOM 707 N N . GLU A 1 96 ? 8.177 12.058 -2.781 1.00 81.56 96 GLU A N 1
ATOM 708 C CA . GLU A 1 96 ? 7.823 13.387 -3.300 1.00 81.56 96 GLU A CA 1
ATOM 709 C C . GLU A 1 96 ? 6.399 13.423 -3.894 1.00 81.56 96 GLU A C 1
ATOM 711 O O . GLU A 1 96 ? 6.158 13.799 -5.037 1.00 81.56 96 GLU A O 1
ATOM 716 N N . LEU A 1 97 ? 5.397 13.053 -3.094 1.00 82.12 97 LEU A N 1
ATOM 717 C CA . LEU A 1 97 ? 3.992 12.959 -3.504 1.00 82.12 97 LEU A CA 1
ATOM 718 C C . LEU A 1 97 ? 3.259 14.307 -3.479 1.00 82.12 97 LEU A C 1
ATOM 720 O O . LEU A 1 97 ? 2.034 14.341 -3.594 1.00 82.12 97 LEU A O 1
ATOM 724 N N . ALA A 1 98 ? 3.976 15.428 -3.338 1.00 81.38 98 ALA A N 1
ATOM 725 C CA . ALA A 1 98 ? 3.391 16.762 -3.185 1.00 81.38 98 ALA A CA 1
ATOM 726 C C . ALA A 1 98 ? 2.382 17.089 -4.298 1.00 81.38 98 ALA A C 1
ATOM 728 O O . ALA A 1 98 ? 1.275 17.548 -4.021 1.00 81.38 98 ALA A O 1
ATOM 729 N N . ARG A 1 99 ? 2.711 16.762 -5.553 1.00 79.25 99 ARG A N 1
ATOM 730 C CA . ARG A 1 99 ? 1.796 16.956 -6.686 1.00 79.25 99 ARG A CA 1
ATOM 731 C C . ARG A 1 99 ? 0.518 16.123 -6.553 1.00 79.25 99 ARG A C 1
ATOM 733 O O . ARG A 1 99 ? -0.565 16.634 -6.814 1.00 79.25 99 ARG A O 1
ATOM 740 N N . ARG A 1 100 ? 0.626 14.858 -6.145 1.00 79.00 100 ARG A N 1
ATOM 741 C CA . ARG A 1 100 ? -0.536 13.971 -5.978 1.00 79.00 100 ARG A CA 1
ATOM 742 C C . ARG A 1 100 ? -1.419 14.391 -4.802 1.00 79.00 100 ARG A C 1
ATOM 744 O O . ARG A 1 100 ? -2.641 14.338 -4.912 1.00 79.00 100 ARG A O 1
ATOM 751 N N . ARG A 1 101 ? -0.811 14.893 -3.722 1.00 83.06 101 ARG A N 1
ATOM 752 C CA . ARG A 1 101 ? -1.530 15.515 -2.598 1.00 83.06 101 ARG A CA 1
ATOM 753 C C . ARG A 1 101 ? -2.342 16.726 -3.060 1.00 83.06 101 ARG A C 1
ATOM 755 O O . ARG A 1 101 ? -3.515 16.825 -2.729 1.00 83.06 101 ARG A O 1
ATOM 762 N N . LEU A 1 102 ? -1.752 17.602 -3.881 1.00 82.44 102 LEU A N 1
ATOM 763 C CA . LEU A 1 102 ? -2.435 18.797 -4.398 1.00 82.44 102 LEU A CA 1
ATOM 764 C C . LEU A 1 102 ? -3.652 18.475 -5.277 1.00 82.44 102 LEU A C 1
ATOM 766 O O . LEU A 1 102 ? -4.621 19.225 -5.266 1.00 82.44 102 LEU A O 1
ATOM 770 N N . VAL A 1 103 ? -3.613 17.373 -6.030 1.00 85.19 103 VAL A N 1
ATOM 771 C CA . VAL A 1 103 ? -4.721 16.950 -6.910 1.00 85.19 103 VAL A CA 1
ATOM 772 C C . VAL A 1 103 ? -5.727 16.046 -6.170 1.00 85.19 103 VAL A C 1
ATOM 774 O O . VAL A 1 103 ? -6.710 15.605 -6.753 1.00 85.19 103 VAL A O 1
ATOM 777 N N . GLY A 1 104 ? -5.521 15.786 -4.872 1.00 81.38 104 GLY A N 1
ATOM 778 C CA . GLY A 1 104 ? -6.450 15.009 -4.046 1.00 81.38 104 GLY A CA 1
ATOM 779 C C . GLY A 1 104 ? -6.457 13.508 -4.345 1.00 81.38 104 GLY A C 1
ATOM 780 O O . GLY A 1 104 ? -7.427 12.827 -4.033 1.00 81.38 104 GLY A O 1
ATOM 781 N N . THR A 1 105 ? -5.390 12.974 -4.947 1.00 84.38 105 THR A N 1
ATOM 782 C CA . THR A 1 105 ? -5.289 11.550 -5.318 1.00 84.38 105 THR A CA 1
ATOM 783 C C . THR A 1 105 ? -4.513 10.724 -4.288 1.00 84.38 105 THR A C 1
ATOM 785 O O . THR A 1 105 ? -4.024 9.641 -4.607 1.00 84.38 105 THR A O 1
ATOM 788 N N . VAL A 1 106 ? -4.306 11.263 -3.084 1.00 88.00 106 VAL A N 1
ATOM 789 C CA . VAL A 1 106 ? -3.603 10.604 -1.976 1.00 88.00 106 VAL A CA 1
ATOM 790 C C . VAL A 1 106 ? -4.447 10.767 -0.726 1.00 88.00 106 VAL A C 1
ATOM 792 O O . VAL A 1 106 ? -4.821 11.882 -0.372 1.00 88.00 106 VAL A O 1
ATOM 795 N N . VAL A 1 107 ? -4.704 9.648 -0.059 1.00 90.19 107 VAL A N 1
ATOM 796 C CA . VAL A 1 107 ? -5.297 9.608 1.275 1.00 90.19 107 VAL A CA 1
ATOM 797 C C . VAL A 1 107 ? -4.209 9.148 2.235 1.00 90.19 107 VAL A C 1
ATOM 799 O O . VAL A 1 107 ? -3.606 8.098 2.025 1.00 90.19 107 VAL A O 1
ATOM 802 N N . GLU A 1 108 ? -3.945 9.942 3.268 1.00 89.44 108 GLU A N 1
ATOM 803 C CA . GLU A 1 108 ? -2.989 9.603 4.323 1.00 89.44 108 GLU A CA 1
ATOM 804 C C . GLU A 1 108 ? -3.756 9.330 5.611 1.00 89.44 108 GLU A C 1
ATOM 806 O O . GLU A 1 108 ? -4.502 10.182 6.091 1.00 89.44 108 GLU A O 1
ATOM 811 N N . LEU A 1 109 ? -3.573 8.131 6.161 1.00 90.19 109 LEU A N 1
ATOM 812 C CA . LEU A 1 109 ? -4.160 7.726 7.432 1.00 90.19 109 LEU A CA 1
ATOM 813 C C . LEU A 1 109 ? -3.040 7.641 8.464 1.00 90.19 109 LEU A C 1
ATOM 815 O O . LEU A 1 109 ? -2.190 6.754 8.409 1.00 90.19 109 LEU A O 1
ATOM 819 N N . GLY A 1 110 ? -3.013 8.618 9.367 1.00 89.56 110 GLY A N 1
ATOM 820 C CA . GLY A 1 110 ? -2.096 8.633 10.499 1.00 89.56 110 GLY A CA 1
ATOM 821 C C . GLY A 1 110 ? -2.629 7.833 11.693 1.00 89.56 110 GLY A C 1
ATOM 822 O O . GLY A 1 110 ? -3.786 7.412 11.684 1.00 89.56 110 GLY A O 1
ATOM 823 N N . PRO A 1 111 ? -1.817 7.681 12.754 1.00 87.44 111 PRO A N 1
ATOM 824 C CA . PRO A 1 111 ? -2.225 7.031 14.001 1.00 87.44 111 PRO A CA 1
ATOM 825 C C . PRO A 1 111 ? -3.550 7.559 14.557 1.00 87.44 111 PRO A C 1
ATOM 827 O O . PRO A 1 111 ? -4.412 6.771 14.920 1.00 87.44 111 PRO A O 1
ATOM 830 N N . ASP A 1 112 ? -3.752 8.879 14.540 1.00 88.75 112 ASP A N 1
ATOM 831 C CA . ASP A 1 112 ? -4.971 9.504 15.065 1.00 88.75 112 ASP A CA 1
ATOM 832 C C . ASP A 1 112 ? -6.230 9.122 14.275 1.00 88.75 112 ASP A C 1
ATOM 834 O O . ASP A 1 112 ? -7.306 9.031 14.850 1.00 88.75 112 ASP A O 1
ATOM 838 N N . ALA A 1 113 ? -6.097 8.868 12.969 1.00 90.06 113 ALA A N 1
ATOM 839 C CA . ALA A 1 113 ? -7.203 8.424 12.120 1.00 90.06 113 ALA A CA 1
ATOM 840 C C . ALA A 1 113 ? -7.487 6.918 12.255 1.00 90.06 113 ALA A C 1
ATOM 842 O O . ALA A 1 113 ? -8.566 6.466 11.886 1.00 90.06 113 ALA A O 1
ATOM 843 N N . LEU A 1 114 ? -6.514 6.139 12.741 1.00 89.31 114 LEU A N 1
ATOM 844 C CA . LEU A 1 114 ? -6.645 4.698 12.985 1.00 89.31 114 LEU A CA 1
ATOM 845 C C . LEU A 1 114 ? -7.064 4.375 14.423 1.00 89.31 114 LEU A C 1
ATOM 847 O O . LEU A 1 114 ? -7.490 3.254 14.703 1.00 89.31 114 LEU A O 1
ATOM 851 N N . ARG A 1 115 ? -6.916 5.338 15.335 1.00 91.56 115 ARG A N 1
ATOM 852 C CA . ARG A 1 115 ? -7.321 5.212 16.728 1.00 91.56 115 ARG A CA 1
ATOM 853 C C . ARG A 1 115 ? -8.842 5.195 16.805 1.00 91.56 115 ARG A C 1
ATOM 855 O O . ARG A 1 115 ? -9.495 6.169 16.441 1.00 91.56 115 ARG A O 1
ATOM 862 N N . LEU A 1 116 ? -9.390 4.097 17.313 1.00 92.31 116 LEU A N 1
ATOM 863 C CA . LEU A 1 116 ? -10.820 3.971 17.542 1.00 92.31 116 LEU A CA 1
ATOM 864 C C . LEU A 1 116 ? -11.268 4.993 18.587 1.00 92.31 116 LEU A C 1
ATOM 866 O O . LEU A 1 116 ? -10.648 5.147 19.647 1.00 92.31 116 LEU A O 1
ATOM 870 N N . SER A 1 117 ? -12.386 5.650 18.307 1.00 91.12 117 SER A N 1
ATOM 871 C CA . SER A 1 117 ? -13.155 6.366 19.320 1.00 91.12 117 SER A CA 1
ATOM 872 C C . SER A 1 117 ? -13.685 5.399 20.386 1.00 91.12 117 SER A C 1
ATOM 874 O O . SER A 1 117 ? -13.739 4.186 20.184 1.00 91.12 117 SER A O 1
ATOM 876 N N . ALA A 1 118 ? -14.129 5.926 21.529 1.00 88.62 118 ALA A N 1
ATOM 877 C CA . ALA A 1 118 ? -14.728 5.101 22.581 1.00 88.62 118 ALA A CA 1
ATOM 878 C C . ALA A 1 118 ? -15.954 4.310 22.081 1.00 88.62 118 ALA A C 1
ATOM 880 O O . ALA A 1 118 ? -16.155 3.165 22.480 1.00 88.62 118 ALA A O 1
ATOM 881 N N . GLU A 1 119 ? -16.745 4.900 21.180 1.00 90.75 119 GLU A N 1
ATOM 882 C CA . GLU A 1 119 ? -17.911 4.252 20.571 1.00 90.75 119 GLU A CA 1
ATOM 883 C C . GLU A 1 119 ? -17.496 3.118 19.625 1.00 90.75 119 GLU A C 1
ATOM 885 O O . GLU A 1 119 ? -18.025 2.009 19.720 1.00 90.75 119 GLU A O 1
ATOM 890 N N . GLU A 1 120 ? -16.505 3.352 18.760 1.00 93.75 120 GLU A N 1
ATOM 891 C CA . GLU A 1 120 ? -15.981 2.324 17.853 1.00 93.75 120 GLU A CA 1
ATOM 892 C C . GLU A 1 120 ? -15.276 1.197 18.613 1.00 93.75 120 GLU A C 1
ATOM 894 O O . GLU A 1 120 ? -15.453 0.027 18.278 1.00 93.75 120 GLU A O 1
ATOM 899 N N . ALA A 1 121 ? -14.520 1.522 19.665 1.00 92.38 121 ALA A N 1
ATOM 900 C CA . ALA A 1 121 ? -13.855 0.541 20.514 1.00 92.38 121 ALA A CA 1
ATOM 901 C C . ALA A 1 121 ? -14.872 -0.317 21.285 1.00 92.38 121 ALA A C 1
ATOM 903 O O . ALA A 1 121 ? -14.711 -1.536 21.371 1.00 92.38 121 ALA A O 1
ATOM 904 N N . ALA A 1 122 ? -15.956 0.288 21.784 1.00 90.50 122 ALA A N 1
ATOM 905 C CA . ALA A 1 122 ? -17.066 -0.433 22.403 1.00 90.50 122 ALA A CA 1
ATOM 906 C C . ALA A 1 122 ? -17.750 -1.387 21.413 1.00 90.50 122 ALA A C 1
ATOM 908 O O . ALA A 1 122 ? -17.961 -2.557 21.741 1.00 90.50 122 ALA A O 1
ATOM 909 N N . ALA A 1 123 ? -18.045 -0.908 20.201 1.00 92.25 123 ALA A N 1
ATOM 910 C CA . ALA A 1 123 ? -18.653 -1.716 19.146 1.00 92.25 123 ALA A CA 1
ATOM 911 C C . ALA A 1 123 ? -17.733 -2.865 18.693 1.00 92.25 123 ALA A C 1
ATOM 913 O O . ALA A 1 123 ? -18.187 -3.998 18.532 1.00 92.25 123 ALA A O 1
ATOM 914 N N . ALA A 1 124 ? -16.432 -2.602 18.538 1.00 91.38 124 ALA A N 1
ATOM 915 C CA . ALA A 1 124 ? -15.440 -3.615 18.187 1.00 91.38 124 ALA A CA 1
ATOM 916 C C . ALA A 1 124 ? -15.308 -4.687 19.281 1.00 91.38 124 ALA A C 1
ATOM 918 O O . ALA A 1 124 ? -15.280 -5.881 18.976 1.00 91.38 124 ALA A O 1
ATOM 919 N N . LEU A 1 125 ? -15.285 -4.286 20.558 1.00 91.00 125 LEU A N 1
ATOM 920 C CA . LEU A 1 125 ? -15.214 -5.227 21.677 1.00 91.00 125 LEU A CA 1
ATOM 921 C C . LEU A 1 125 ? -16.454 -6.123 21.748 1.00 91.00 125 LEU A C 1
ATOM 923 O O . LEU A 1 125 ? -16.331 -7.326 21.997 1.00 91.00 125 LEU A O 1
ATOM 927 N N . GLU A 1 126 ? -17.638 -5.556 21.525 1.00 92.38 126 GLU A N 1
ATOM 928 C CA . GLU A 1 126 ? -18.885 -6.321 21.502 1.00 92.38 126 GLU A CA 1
ATOM 929 C C . GLU A 1 126 ? -18.918 -7.309 20.330 1.00 92.38 126 GLU A C 1
ATOM 931 O O . GLU A 1 126 ? -19.315 -8.462 20.510 1.00 92.38 126 GLU A O 1
ATOM 936 N N . LEU A 1 127 ? -18.414 -6.911 19.157 1.00 92.19 127 LEU A N 1
ATOM 937 C CA . LEU A 1 127 ? -18.321 -7.785 17.986 1.00 92.19 127 LEU A CA 1
ATOM 938 C C . LEU A 1 127 ? -17.418 -9.005 18.233 1.00 92.19 127 LEU A C 1
ATOM 940 O O . LEU A 1 127 ? -17.754 -10.113 17.817 1.00 92.19 127 LEU A O 1
ATOM 944 N N . VAL A 1 128 ? -16.276 -8.812 18.898 1.00 89.81 128 VAL A N 1
ATOM 945 C CA . VAL A 1 128 ? -15.270 -9.872 19.094 1.00 89.81 128 VAL A CA 1
ATOM 946 C C . VAL A 1 128 ? -15.560 -10.726 20.330 1.00 89.81 128 VAL A C 1
ATOM 948 O O . VAL A 1 128 ? -15.295 -11.928 20.330 1.00 89.81 128 VAL A O 1
ATOM 951 N N . SER A 1 129 ? -16.089 -10.124 21.397 1.00 89.25 129 SER A N 1
ATOM 952 C CA . SER A 1 129 ? -16.216 -10.776 22.707 1.00 89.25 129 SER A CA 1
ATOM 953 C C . SER A 1 129 ? -17.659 -10.995 23.170 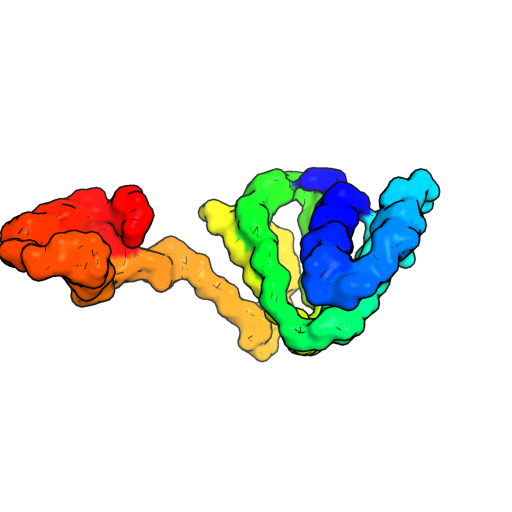1.00 89.25 129 SER A C 1
ATOM 955 O O . SER A 1 129 ? -17.854 -11.605 24.228 1.00 89.25 129 SER A O 1
ATOM 957 N N . GLY A 1 130 ? -18.651 -10.539 22.399 1.00 90.31 130 GLY A N 1
ATOM 958 C CA . GLY A 1 130 ? -20.052 -10.478 22.807 1.00 90.31 130 GLY A CA 1
ATOM 959 C C . GLY A 1 130 ? -20.320 -9.363 23.819 1.00 90.31 130 GLY A C 1
ATOM 960 O O . GLY A 1 130 ? -19.451 -8.552 24.134 1.00 90.31 130 GLY A O 1
ATOM 961 N N . HIS A 1 131 ? -21.538 -9.337 24.361 1.00 89.56 131 HIS A N 1
ATOM 962 C CA . HIS A 1 131 ? -21.924 -8.335 25.350 1.00 89.56 131 HIS A CA 1
ATOM 963 C C . HIS A 1 131 ? -21.079 -8.448 26.632 1.00 89.56 131 HIS A C 1
ATOM 965 O O . HIS A 1 131 ? -20.908 -9.537 27.191 1.00 89.56 131 HIS A O 1
ATOM 971 N N . ARG A 1 132 ? -20.578 -7.308 27.115 1.00 89.38 132 ARG A N 1
ATOM 972 C CA . ARG A 1 132 ? -19.821 -7.167 28.367 1.00 89.38 132 ARG A CA 1
ATOM 973 C C . ARG A 1 132 ? -20.467 -6.096 29.228 1.00 89.38 132 ARG A C 1
ATOM 975 O O . ARG A 1 132 ? -21.063 -5.161 28.700 1.00 89.38 132 ARG A O 1
ATOM 982 N N . ASP A 1 133 ? -20.326 -6.224 30.544 1.00 91.88 133 ASP A N 1
ATOM 983 C CA . ASP A 1 133 ? -20.718 -5.140 31.439 1.00 91.88 133 ASP A CA 1
ATOM 984 C C . ASP A 1 133 ? -19.874 -3.879 31.190 1.00 91.88 133 ASP A C 1
ATOM 986 O O . ASP A 1 133 ? -18.759 -3.930 30.659 1.00 91.88 133 ASP A O 1
ATOM 990 N N . GLU A 1 134 ? -20.426 -2.736 31.598 1.00 88.81 134 GLU A N 1
ATOM 991 C CA . GLU A 1 134 ? -19.820 -1.424 31.370 1.00 88.81 134 GLU A CA 1
ATOM 992 C C . GLU A 1 134 ? -18.410 -1.317 31.956 1.00 88.81 134 GLU A C 1
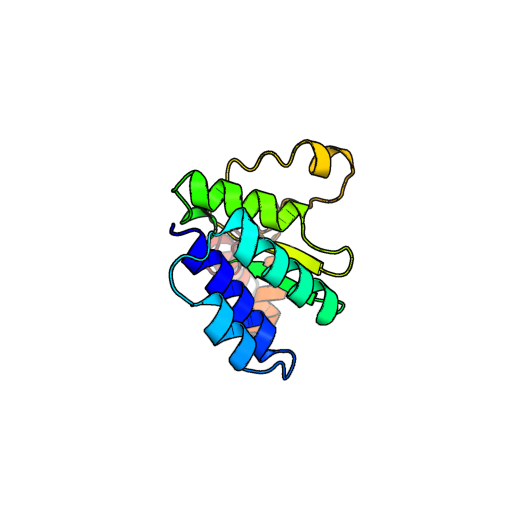ATOM 994 O O . GLU A 1 134 ? -17.516 -0.767 31.321 1.00 88.81 134 GLU A O 1
ATOM 999 N N . SER A 1 135 ? -18.192 -1.864 33.156 1.00 91.50 135 SER A N 1
ATOM 1000 C CA . SER A 1 135 ? -16.897 -1.772 33.835 1.00 91.50 135 SER A CA 1
ATOM 1001 C C . SER A 1 135 ? -15.796 -2.521 33.097 1.00 91.50 135 SER A C 1
ATOM 1003 O O . SER A 1 135 ? -14.691 -2.003 32.944 1.00 91.50 135 SER A O 1
ATOM 1005 N N . THR A 1 136 ? -16.107 -3.712 32.591 1.00 89.12 136 THR A N 1
ATOM 1006 C CA . THR A 1 136 ? -15.174 -4.533 31.824 1.00 89.12 136 THR A CA 1
ATOM 1007 C C . THR A 1 136 ? -14.857 -3.854 30.501 1.00 89.12 136 THR A C 1
ATOM 1009 O O . THR A 1 136 ? -13.694 -3.769 30.110 1.00 89.12 136 THR A O 1
ATOM 1012 N N . ARG A 1 137 ? -15.881 -3.322 29.827 1.00 88.69 137 ARG A N 1
ATOM 1013 C CA . ARG A 1 137 ? -15.707 -2.605 28.565 1.00 88.69 137 ARG A CA 1
ATOM 1014 C C . ARG A 1 137 ? -14.845 -1.357 28.735 1.00 88.69 137 ARG A C 1
ATOM 1016 O O . ARG A 1 137 ? -13.886 -1.193 27.988 1.00 88.69 137 ARG A O 1
ATOM 1023 N N . ALA A 1 138 ? -15.142 -0.521 29.728 1.00 88.69 138 ALA A N 1
ATOM 1024 C CA . ALA A 1 138 ? -14.373 0.688 30.004 1.00 88.69 138 ALA A CA 1
ATOM 1025 C C . ALA A 1 138 ? -12.907 0.366 30.334 1.00 88.69 138 ALA A C 1
ATOM 1027 O O . ALA A 1 138 ? -12.014 0.992 29.774 1.00 88.69 138 ALA A O 1
ATOM 1028 N N . ALA A 1 139 ? -12.655 -0.650 31.169 1.00 90.94 139 ALA A N 1
ATOM 1029 C CA . ALA A 1 139 ? -11.296 -1.058 31.521 1.00 90.94 139 ALA A CA 1
ATOM 1030 C C . ALA A 1 139 ? -10.485 -1.537 30.304 1.00 90.94 139 ALA A C 1
ATOM 1032 O O . ALA A 1 139 ? -9.318 -1.183 30.170 1.00 90.94 139 ALA A O 1
ATOM 1033 N N . VAL A 1 140 ? -11.093 -2.320 29.406 1.00 89.50 140 VAL A N 1
ATOM 1034 C CA . VAL A 1 140 ? -10.419 -2.797 28.186 1.00 89.50 140 VAL A CA 1
ATOM 1035 C C . VAL A 1 140 ? -10.144 -1.647 27.219 1.00 89.50 140 VAL A C 1
ATOM 1037 O O . VAL A 1 140 ? -9.038 -1.547 26.700 1.00 89.50 140 VAL A O 1
ATOM 1040 N N . ILE A 1 141 ? -11.119 -0.761 26.996 1.00 88.81 141 ILE A N 1
ATOM 1041 C CA . ILE A 1 141 ? -10.946 0.390 26.097 1.00 88.81 141 ILE A CA 1
ATOM 1042 C C . ILE A 1 141 ? -9.838 1.322 26.604 1.00 88.81 141 ILE A C 1
ATOM 1044 O O . ILE A 1 141 ? -9.036 1.793 25.798 1.00 88.81 141 ILE A O 1
ATOM 1048 N N . ASP A 1 142 ? -9.776 1.555 27.918 1.00 89.75 142 ASP A N 1
ATOM 1049 C CA . ASP A 1 142 ? -8.744 2.388 28.546 1.00 89.75 142 ASP A CA 1
ATOM 1050 C C . ASP A 1 142 ? -7.350 1.756 28.400 1.00 89.75 142 ASP A C 1
ATOM 1052 O O . ASP A 1 142 ? -6.410 2.429 27.989 1.00 89.75 142 ASP A O 1
ATOM 1056 N N . LEU A 1 143 ? -7.231 0.439 28.618 1.00 91.38 143 LEU A N 1
ATOM 1057 C CA . LEU A 1 143 ? -5.973 -0.303 28.451 1.00 91.38 143 LEU A CA 1
ATOM 1058 C C . LEU A 1 143 ? -5.456 -0.313 27.010 1.00 91.38 143 LEU A C 1
ATOM 1060 O O . LEU A 1 143 ? -4.251 -0.218 26.799 1.00 91.38 143 LEU A O 1
ATOM 1064 N N . CYS A 1 144 ? -6.350 -0.452 26.032 1.00 89.75 144 CYS A N 1
ATOM 1065 C CA . CYS A 1 144 ? -5.977 -0.473 24.618 1.00 89.75 144 CYS A CA 1
ATOM 1066 C C . CYS A 1 144 ? -5.744 0.935 24.057 1.00 89.75 144 CYS A C 1
ATOM 1068 O O . CYS A 1 144 ? -5.300 1.076 22.921 1.00 89.75 144 CYS A O 1
ATOM 1070 N N . GLU A 1 145 ? -6.094 1.988 24.801 1.00 86.50 145 GLU A N 1
ATOM 1071 C CA . GLU A 1 145 ? -5.987 3.386 24.381 1.00 86.50 145 GLU A CA 1
ATOM 1072 C C . GLU A 1 145 ? -6.628 3.673 23.004 1.00 86.50 145 GLU A C 1
ATOM 1074 O O . GLU A 1 145 ? -6.215 4.598 22.308 1.00 86.50 145 GLU A O 1
ATOM 1079 N N . GLY A 1 146 ? -7.643 2.909 22.588 1.00 83.62 146 GLY A N 1
ATOM 1080 C CA . GLY A 1 146 ? -8.268 3.012 21.258 1.00 83.62 146 GLY A CA 1
ATOM 1081 C C . GLY A 1 146 ? -7.554 2.243 20.133 1.00 83.62 146 GLY A C 1
ATOM 1082 O O . GLY A 1 146 ? -7.977 2.319 18.980 1.00 83.62 146 GLY A O 1
ATOM 1083 N N . TRP A 1 147 ? -6.502 1.477 20.423 1.00 89.62 147 TRP A N 1
ATOM 1084 C CA . TRP A 1 147 ? -5.848 0.598 19.453 1.00 89.62 147 TRP A CA 1
ATOM 1085 C C . TRP A 1 147 ? -6.561 -0.749 19.348 1.00 89.62 147 TRP A C 1
ATOM 1087 O O . TRP A 1 147 ? -6.604 -1.530 20.293 1.00 89.62 147 TRP A O 1
ATOM 1097 N N . ALA A 1 148 ? -7.073 -1.062 18.156 1.00 83.25 148 ALA A N 1
ATOM 1098 C CA . ALA A 1 148 ? -7.798 -2.309 17.901 1.00 83.25 148 ALA A CA 1
ATOM 1099 C C . ALA A 1 148 ? -6.946 -3.580 18.092 1.00 83.25 148 ALA A C 1
ATOM 1101 O O . ALA A 1 148 ? -7.486 -4.654 18.342 1.00 83.25 148 ALA A O 1
ATOM 1102 N N . ALA A 1 149 ? -5.622 -3.466 17.946 1.00 81.25 149 ALA A N 1
ATOM 1103 C CA . ALA A 1 149 ? -4.689 -4.579 18.112 1.00 81.25 149 ALA A CA 1
ATOM 1104 C C . ALA A 1 149 ? -4.343 -4.883 19.583 1.00 81.25 149 ALA A C 1
ATOM 1106 O O . ALA A 1 149 ? -3.750 -5.933 19.840 1.00 81.25 149 ALA A O 1
ATOM 1107 N N . GLY A 1 150 ? -4.755 -4.011 20.514 1.00 65.12 150 GLY A N 1
ATOM 1108 C CA . GLY A 1 150 ? -4.406 -4.086 21.932 1.00 65.12 150 GLY A CA 1
ATOM 1109 C C . GLY A 1 150 ? -3.067 -3.455 22.277 1.00 65.12 150 GLY A C 1
ATOM 1110 O O . GLY A 1 150 ? -2.146 -3.478 21.427 1.00 65.12 150 GLY A O 1
#

pLDDT: mean 88.62, std 5.74, range [65.12, 95.25]

Radius of gyration: 20.11 Å; chains: 1; bounding box: 43×37×53 Å

Foldseek 3Di:
DDLLVVLLVLVVVLCVQPVDDPVLSVVSPDPPRDNLPGSLVVSQVSLVVSFADEAEDEACVVPDDPVNLVSVLSNVVSHDPSYHYHYYHPDDDPRPCVVVVVVVNDDDQDPVNQQADLVRQLVLCCVVPNDDDPVVSVVVCVVCVRHSVD

Secondary structure (DSSP, 8-state):
--HHHHHHHHHHHHHHHHT--HHHHHHHTSTT--IIIIIHHHHHHHHHHH-SEEEEE--GGG---HHHHHHHHHHHHH--TTEEEEE--SS-----THHHHHTT------HHHHSPPHHHHHHHHHHHH----HHHHHHHHHHHTT-TT-